Protein AF-A0A3D3GAK6-F1 (afdb_monomer)

Mean pr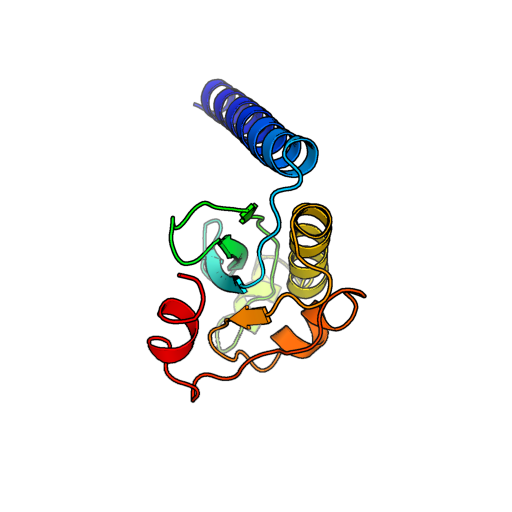edicted aligned error: 7.39 Å

Solvent-accessible surface area (backbone atoms only — not comparable to full-atom values): 8434 Å² total; per-residue (Å²): 115,65,69,63,51,55,49,51,53,52,50,52,52,50,54,51,51,50,54,54,50,49,34,45,74,68,66,47,60,37,58,53,36,34,43,52,68,49,78,49,49,82,88,42,79,50,43,23,28,39,33,40,37,32,30,35,74,91,83,63,46,76,66,32,71,55,74,33,50,31,54,38,63,74,91,42,27,67,56,18,36,74,76,73,44,85,54,64,72,34,55,50,63,48,47,40,51,37,49,64,69,36,49,78,35,43,31,72,61,18,31,43,38,57,92,71,61,87,63,50,60,82,38,54,71,85,46,94,39,59,71,42,79,56,70,96,80,68,58,80,68,65,72,66,67,74,79,120

Secondary structure (DSSP, 8-state):
-HHHHHHHHHHHHHHHHHHHHHHHHTT--EEEEEEEEEEEESSSTTSEEEEEEEE-TTT--EEEE--EE----GGGHHHHHHHH------HHHHHHHHHHHHGGGEEEEEEEE----TTHHHHHTT-TT---B--S-S-TTTTTTT--

pLDDT: mean 86.08, std 18.39, range [35.94, 97.88]

Structure (mmCIF, N/CA/C/O backbone):
data_AF-A0A3D3GAK6-F1
#
_entry.id   AF-A0A3D3GAK6-F1
#
loop_
_atom_site.group_PDB
_atom_site.id
_atom_site.type_symbol
_atom_site.label_atom_id
_atom_site.label_alt_id
_atom_site.label_comp_id
_atom_site.label_asym_id
_atom_site.label_entity_id
_atom_site.label_seq_id
_atom_site.pdbx_PDB_ins_code
_atom_site.Cartn_x
_atom_site.Cartn_y
_atom_site.Cartn_z
_atom_site.occupancy
_atom_site.B_iso_or_equiv
_atom_site.auth_seq_id
_atom_site.auth_comp_id
_atom_site.auth_asym_id
_atom_site.auth_atom_id
_atom_site.pdbx_PDB_model_num
ATOM 1 N N . MET A 1 1 ? 17.901 18.887 0.202 1.00 63.41 1 MET A N 1
ATOM 2 C CA . MET A 1 1 ? 16.481 18.478 0.354 1.00 63.41 1 MET A CA 1
ATOM 3 C C . MET A 1 1 ? 16.301 17.078 0.942 1.00 63.41 1 MET A C 1
ATOM 5 O O . MET A 1 1 ? 15.351 16.864 1.683 1.00 63.41 1 MET A O 1
ATOM 9 N N . GLU A 1 2 ? 17.224 16.147 0.701 1.00 86.06 2 GLU A N 1
ATOM 10 C CA . GLU A 1 2 ? 17.097 14.746 1.120 1.00 86.06 2 GLU A CA 1
ATOM 11 C C . GLU A 1 2 ? 16.959 14.510 2.640 1.00 86.06 2 GLU A C 1
ATOM 13 O O . GLU A 1 2 ? 16.082 13.763 3.062 1.00 86.06 2 GLU A O 1
ATOM 18 N N . ARG A 1 3 ? 17.759 15.182 3.485 1.00 91.88 3 ARG A N 1
ATOM 19 C CA . ARG A 1 3 ? 17.712 14.993 4.952 1.00 91.88 3 ARG A CA 1
ATOM 20 C C . ARG A 1 3 ? 16.353 15.342 5.565 1.00 91.88 3 ARG A C 1
ATOM 22 O O . ARG A 1 3 ? 15.819 14.557 6.341 1.00 91.88 3 ARG A O 1
ATOM 29 N N . LYS A 1 4 ? 15.785 16.498 5.195 1.00 94.62 4 LYS A N 1
ATOM 30 C CA . LYS A 1 4 ? 14.477 16.950 5.699 1.00 94.62 4 LYS A CA 1
ATOM 31 C C . LYS A 1 4 ? 13.361 16.008 5.246 1.00 94.62 4 LYS A C 1
ATOM 33 O O . LYS A 1 4 ? 12.504 15.664 6.048 1.00 94.62 4 LYS A O 1
ATOM 38 N N . PHE A 1 5 ? 13.406 15.546 3.996 1.00 94.50 5 PHE A N 1
ATOM 39 C CA . PHE A 1 5 ? 12.420 14.599 3.477 1.00 94.50 5 PHE A CA 1
ATOM 40 C C . PHE A 1 5 ? 12.490 13.244 4.192 1.00 94.50 5 PHE A C 1
ATOM 42 O O . PHE A 1 5 ? 11.467 12.742 4.647 1.00 94.50 5 PHE A O 1
ATOM 49 N N . ARG A 1 6 ? 13.696 12.682 4.372 1.00 95.25 6 ARG A N 1
ATOM 50 C CA . ARG A 1 6 ? 13.900 11.436 5.132 1.00 95.25 6 ARG A CA 1
ATOM 51 C C . ARG A 1 6 ? 13.412 11.565 6.579 1.00 95.25 6 ARG A C 1
ATOM 53 O O . ARG A 1 6 ? 12.754 10.656 7.075 1.00 95.25 6 ARG A O 1
ATOM 60 N N . PHE A 1 7 ? 13.692 12.697 7.226 1.00 96.44 7 PHE A N 1
ATOM 61 C CA . PHE A 1 7 ? 13.214 12.988 8.577 1.00 96.44 7 PHE A CA 1
ATOM 62 C C . PHE A 1 7 ? 11.681 13.033 8.649 1.00 96.44 7 PHE A C 1
ATOM 64 O O . PHE A 1 7 ? 11.090 12.316 9.451 1.00 96.44 7 PHE A O 1
ATOM 71 N N . LEU A 1 8 ? 11.030 13.799 7.768 1.00 97.00 8 LEU A N 1
ATOM 72 C CA . LEU A 1 8 ? 9.566 13.887 7.723 1.00 97.00 8 LEU A CA 1
ATOM 73 C C . LEU A 1 8 ? 8.918 12.540 7.387 1.00 97.00 8 LEU A C 1
ATOM 75 O O . LEU A 1 8 ? 7.891 12.199 7.962 1.00 97.00 8 LEU A O 1
ATOM 79 N N . ALA A 1 9 ? 9.530 11.742 6.510 1.00 95.12 9 ALA A N 1
ATOM 80 C CA . ALA A 1 9 ? 9.060 10.393 6.214 1.00 95.12 9 ALA A CA 1
ATOM 81 C C . ALA A 1 9 ? 9.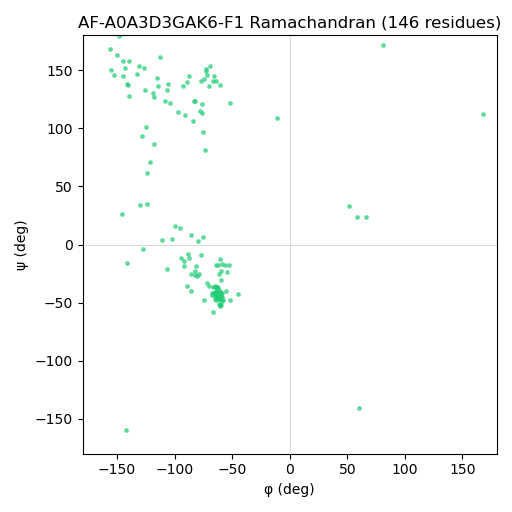148 9.475 7.443 1.00 95.12 9 ALA A C 1
ATOM 83 O O . ALA A 1 9 ? 8.224 8.704 7.697 1.00 95.12 9 ALA A O 1
ATOM 84 N N . ALA A 1 10 ? 10.233 9.552 8.219 1.00 96.44 10 ALA A N 1
ATOM 85 C CA . ALA A 1 10 ? 10.358 8.807 9.470 1.00 96.44 10 ALA A CA 1
ATOM 86 C C . ALA A 1 10 ? 9.308 9.260 10.497 1.00 96.44 10 ALA A C 1
ATOM 88 O O . ALA A 1 10 ? 8.634 8.422 11.091 1.00 96.44 10 ALA A O 1
ATOM 89 N N . GLN A 1 11 ? 9.107 10.572 10.639 1.00 97.88 11 GLN A N 1
ATOM 90 C CA . GLN A 1 11 ? 8.084 11.136 11.517 1.00 97.88 11 GLN A CA 1
ATOM 91 C C . GLN A 1 11 ? 6.675 10.686 11.110 1.00 97.88 11 GLN A C 1
ATOM 93 O O . GLN A 1 11 ? 5.919 10.228 11.959 1.00 97.88 11 GLN A O 1
ATOM 98 N N . ALA A 1 12 ? 6.343 10.722 9.817 1.00 96.31 12 ALA A N 1
ATOM 99 C CA . ALA A 1 12 ? 5.055 10.262 9.307 1.00 96.31 12 ALA A CA 1
ATOM 100 C C . ALA A 1 12 ? 4.807 8.776 9.613 1.00 96.31 12 ALA A C 1
ATOM 102 O O . ALA A 1 12 ? 3.709 8.417 10.034 1.00 96.31 12 ALA A O 1
ATOM 103 N N . ARG A 1 13 ? 5.828 7.916 9.467 1.00 95.62 13 ARG A N 1
ATOM 104 C CA . ARG A 1 13 ? 5.729 6.493 9.841 1.00 95.62 13 ARG A CA 1
ATOM 105 C C . ARG A 1 13 ? 5.473 6.317 11.336 1.00 95.62 13 ARG A C 1
ATOM 107 O O . ARG A 1 13 ? 4.630 5.506 11.698 1.00 95.62 13 ARG A O 1
ATOM 114 N N . LEU A 1 14 ? 6.159 7.080 12.189 1.00 97.69 14 LEU A N 1
ATOM 115 C CA . LEU A 1 14 ? 5.953 7.028 13.640 1.00 97.69 14 LEU A CA 1
ATOM 116 C C . LEU A 1 14 ? 4.540 7.478 14.025 1.00 97.69 14 LEU A C 1
ATOM 118 O O . LEU A 1 14 ? 3.862 6.776 14.771 1.00 97.69 14 LEU A O 1
ATOM 122 N N . THR A 1 15 ? 4.070 8.603 13.483 1.00 97.75 15 THR A N 1
ATOM 123 C CA . THR A 1 15 ? 2.712 9.106 13.731 1.00 97.75 15 THR A CA 1
ATOM 124 C C . THR A 1 15 ? 1.651 8.112 13.259 1.00 97.75 15 THR A C 1
ATOM 126 O O . THR A 1 15 ? 0.692 7.843 13.979 1.00 97.75 15 THR A O 1
ATOM 129 N N . HIS A 1 16 ? 1.829 7.519 12.077 1.00 97.12 16 HIS A N 1
ATOM 130 C CA . HIS A 1 16 ? 0.912 6.509 11.546 1.00 97.12 16 HIS A CA 1
ATOM 131 C C . HIS A 1 16 ? 0.910 5.223 12.385 1.00 97.12 16 HIS A C 1
ATOM 133 O O . HIS A 1 16 ? -0.154 4.704 12.716 1.00 97.12 16 HIS A O 1
ATOM 139 N N . GLN A 1 17 ? 2.082 4.759 12.826 1.00 96.44 17 GLN A N 1
ATOM 140 C CA . GLN A 1 17 ? 2.197 3.616 13.730 1.00 96.44 17 GLN A CA 1
ATOM 141 C C . GLN A 1 17 ? 1.487 3.876 15.066 1.00 96.44 17 GLN A C 1
ATOM 143 O O . GLN A 1 17 ? 0.778 3.003 15.562 1.00 96.44 17 GLN A O 1
ATOM 148 N N . GLN A 1 18 ? 1.647 5.069 15.643 1.00 97.75 18 GLN A N 1
ATOM 149 C CA . GLN A 1 18 ? 0.945 5.465 16.867 1.00 97.75 18 GLN A CA 1
ATOM 150 C C . GLN A 1 18 ? -0.572 5.498 16.663 1.00 97.75 18 GLN A C 1
ATOM 152 O O . GLN A 1 18 ? -1.310 5.028 17.526 1.00 97.75 18 GLN A O 1
ATOM 157 N N . PHE A 1 19 ? -1.035 5.996 15.514 1.00 97.44 19 PHE A N 1
ATOM 158 C CA . PHE A 1 19 ? -2.447 5.972 15.135 1.00 97.44 19 PHE A CA 1
ATOM 159 C C . PHE A 1 19 ? -3.002 4.539 15.084 1.00 97.44 19 PHE A C 1
ATOM 161 O O . PHE A 1 19 ? -4.019 4.265 15.722 1.00 97.44 19 PHE A O 1
ATOM 168 N N . LEU A 1 20 ? -2.315 3.605 14.417 1.00 96.62 20 LEU A N 1
ATOM 169 C CA . LEU A 1 20 ? -2.739 2.200 14.383 1.00 96.62 20 LEU A CA 1
ATOM 170 C C . LEU A 1 20 ? -2.714 1.552 15.773 1.00 96.62 20 LEU A C 1
ATOM 172 O O . LEU A 1 20 ? -3.653 0.856 16.148 1.00 96.62 20 LEU A O 1
ATOM 176 N N . GLN A 1 21 ? -1.678 1.811 16.574 1.00 97.31 21 GLN A N 1
ATOM 177 C CA . GLN A 1 21 ? -1.597 1.301 17.946 1.00 97.31 21 GLN A CA 1
ATOM 178 C C . GLN A 1 21 ? -2.722 1.838 18.833 1.00 97.31 21 GLN A C 1
ATOM 180 O O . GLN A 1 21 ? -3.228 1.101 19.678 1.00 97.31 21 GLN A O 1
ATOM 185 N N . ALA A 1 22 ? -3.121 3.099 18.656 1.00 97.75 22 ALA A N 1
ATOM 186 C CA . ALA A 1 22 ? -4.245 3.677 19.380 1.00 97.75 22 ALA A CA 1
ATOM 187 C C . ALA A 1 22 ? -5.550 2.942 19.051 1.00 97.75 22 ALA A C 1
ATOM 189 O O . ALA A 1 22 ? -6.261 2.570 19.978 1.00 97.75 22 ALA A O 1
ATOM 190 N N . LEU A 1 23 ? -5.803 2.649 17.770 1.00 97.00 23 LEU A N 1
ATOM 191 C CA . LEU A 1 23 ? -6.966 1.868 17.331 1.00 97.00 23 LEU A CA 1
ATOM 192 C C . LEU A 1 23 ? -6.974 0.450 17.914 1.00 97.00 23 LEU A C 1
ATOM 194 O O . LEU A 1 23 ? -8.008 -0.019 18.384 1.00 97.00 23 LEU A O 1
ATOM 198 N N . VAL A 1 24 ? -5.817 -0.220 17.932 1.00 96.38 24 VAL A N 1
ATOM 199 C CA . VAL A 1 24 ? -5.683 -1.548 18.554 1.00 96.38 24 VAL A CA 1
ATOM 200 C C . VAL A 1 24 ? -5.994 -1.478 20.052 1.00 96.38 24 VAL A C 1
ATOM 202 O O . VAL A 1 24 ? -6.752 -2.301 20.559 1.00 96.38 24 VAL A O 1
ATOM 205 N N . ARG A 1 25 ? -5.452 -0.484 20.768 1.00 97.31 25 ARG A N 1
ATOM 206 C CA . ARG A 1 25 ? -5.677 -0.302 22.215 1.00 97.31 25 ARG A CA 1
ATOM 207 C C . ARG A 1 25 ? -7.127 0.024 22.557 1.00 97.31 25 ARG A C 1
ATOM 209 O O . ARG A 1 25 ? -7.612 -0.444 23.579 1.00 97.31 25 ARG A O 1
ATOM 216 N N . SER A 1 26 ? -7.810 0.805 21.722 1.00 96.88 26 SER A N 1
ATOM 217 C CA . SER A 1 26 ? -9.237 1.101 21.882 1.00 96.88 26 SER A CA 1
ATOM 218 C C . SER A 1 26 ? -10.146 -0.019 21.375 1.00 96.88 26 SER A C 1
ATOM 220 O O . SER A 1 26 ? -11.362 0.149 21.382 1.00 96.88 26 SER A O 1
ATOM 222 N N . ASN A 1 27 ? -9.576 -1.143 20.920 1.00 94.94 27 ASN A N 1
ATOM 223 C CA . ASN A 1 27 ? -10.294 -2.250 20.293 1.00 94.94 27 ASN A CA 1
ATOM 224 C C . ASN A 1 27 ? -11.208 -1.792 19.139 1.00 94.94 27 ASN A C 1
ATOM 226 O O . ASN A 1 27 ? -12.281 -2.347 18.908 1.00 94.94 27 ASN A O 1
ATOM 230 N N . THR A 1 28 ? -10.798 -0.750 18.415 1.00 94.38 28 THR A N 1
ATOM 231 C CA . THR A 1 28 ? -11.529 -0.263 17.248 1.00 94.38 28 THR A CA 1
ATOM 232 C C . THR A 1 28 ? -11.273 -1.204 16.081 1.00 94.38 28 THR A C 1
ATOM 234 O O . THR A 1 28 ? -10.127 -1.401 15.673 1.00 94.38 28 THR A O 1
ATOM 237 N N . LYS A 1 29 ? -12.352 -1.781 15.552 1.00 93.75 29 LYS A N 1
ATOM 238 C CA . LYS A 1 29 ? -12.330 -2.700 14.417 1.00 93.75 29 LYS A CA 1
ATOM 239 C C . LYS A 1 29 ? -13.069 -2.094 13.233 1.00 93.75 29 LYS A C 1
ATOM 241 O O . LYS A 1 29 ? -14.068 -1.405 13.420 1.00 93.75 29 LYS A O 1
ATOM 246 N N . PHE A 1 30 ? -12.565 -2.345 12.030 1.00 92.62 30 PHE A N 1
ATOM 247 C CA . PHE A 1 30 ? -13.220 -1.944 10.790 1.00 92.62 30 PHE A CA 1
ATOM 248 C C . PHE A 1 30 ? -13.868 -3.153 10.126 1.00 92.62 30 PHE A C 1
ATOM 250 O O . PHE A 1 30 ? -13.181 -4.117 9.785 1.00 92.62 30 PHE A O 1
ATOM 257 N N . ASP A 1 31 ? -15.181 -3.070 9.920 1.00 90.50 31 ASP A N 1
ATOM 258 C CA . ASP A 1 31 ? -15.956 -4.065 9.171 1.00 90.50 31 ASP A CA 1
ATOM 259 C C . ASP A 1 31 ? -15.856 -3.859 7.658 1.00 90.50 31 ASP A C 1
ATOM 261 O O . ASP A 1 31 ? -16.149 -4.767 6.889 1.00 90.50 31 ASP A O 1
ATOM 265 N N . LEU A 1 32 ? -15.451 -2.665 7.217 1.00 90.88 32 LEU A N 1
ATOM 266 C CA . LEU A 1 32 ? -15.314 -2.318 5.809 1.00 90.88 32 LEU A CA 1
ATOM 267 C C . LEU A 1 32 ? -14.053 -1.486 5.591 1.00 90.88 32 LEU A C 1
ATOM 269 O O . LEU A 1 32 ? -13.863 -0.442 6.219 1.00 90.88 32 LEU A O 1
ATOM 273 N N . VAL A 1 33 ? -13.227 -1.924 4.649 1.00 93.94 33 VAL A N 1
ATOM 274 C CA . VAL A 1 33 ? -12.068 -1.173 4.159 1.00 93.94 33 VAL A CA 1
ATOM 275 C C . VAL A 1 33 ? -12.071 -1.141 2.639 1.00 93.94 33 VAL A C 1
ATOM 277 O O . VAL A 1 33 ? -12.606 -2.036 1.990 1.00 93.94 33 VAL A O 1
ATOM 280 N N . GLN A 1 34 ? -11.465 -0.114 2.059 1.00 94.44 34 GLN A N 1
ATOM 281 C CA . GLN A 1 34 ? -11.266 -0.019 0.620 1.00 94.44 34 GLN A CA 1
ATOM 282 C C . GLN A 1 34 ? -9.797 -0.258 0.282 1.00 94.44 34 GLN A C 1
ATOM 284 O O . GLN A 1 34 ? -8.918 0.329 0.911 1.00 94.44 34 GLN A O 1
ATOM 289 N N . PHE A 1 35 ? -9.552 -1.100 -0.720 1.00 94.56 35 PHE A N 1
ATOM 290 C CA . PHE A 1 35 ? -8.238 -1.401 -1.272 1.00 94.56 35 PHE A CA 1
ATOM 291 C C . PHE A 1 35 ? -8.175 -0.999 -2.744 1.00 94.56 35 PHE A C 1
ATOM 293 O O . PHE A 1 35 ? -9.037 -1.381 -3.540 1.00 94.56 35 PHE A O 1
ATOM 300 N N . ASP A 1 36 ? -7.127 -0.263 -3.091 1.00 93.50 36 ASP A N 1
ATOM 301 C CA . ASP A 1 36 ? -6.834 0.146 -4.460 1.00 93.50 36 ASP A CA 1
ATOM 302 C C . ASP A 1 36 ? -5.316 0.292 -4.669 1.00 93.50 36 ASP A C 1
ATOM 304 O O . ASP A 1 36 ? -4.548 0.383 -3.702 1.00 93.50 36 ASP A O 1
ATOM 308 N N . GLU A 1 37 ? -4.874 0.322 -5.925 1.00 94.44 37 GLU A N 1
ATOM 309 C CA . GLU A 1 37 ? -3.484 0.561 -6.303 1.00 94.44 37 GLU A CA 1
ATOM 310 C C . GLU A 1 37 ? -3.363 1.727 -7.291 1.00 94.44 37 GLU A C 1
ATOM 312 O O . GLU A 1 37 ? -4.044 1.793 -8.309 1.00 94.44 37 GLU A O 1
ATOM 317 N N . MET A 1 38 ? -2.431 2.644 -7.029 1.00 95.19 38 MET A N 1
ATOM 318 C CA . MET A 1 38 ? -2.055 3.662 -8.008 1.00 95.19 38 MET A CA 1
ATOM 319 C C . MET A 1 38 ? -0.794 3.218 -8.755 1.00 95.19 38 MET A C 1
ATOM 321 O O . MET A 1 38 ? 0.287 3.142 -8.167 1.00 95.19 38 MET A O 1
ATOM 325 N N . GLU A 1 39 ? -0.906 2.964 -10.062 1.00 95.38 39 GLU A N 1
ATOM 326 C CA . GLU A 1 39 ? 0.257 2.743 -10.931 1.00 95.38 39 GLU A CA 1
ATOM 327 C C . GLU A 1 39 ? 0.852 4.093 -11.372 1.00 95.38 39 GLU A C 1
ATOM 329 O O . GLU A 1 39 ? 0.183 4.943 -11.960 1.00 95.38 39 GLU A O 1
ATOM 334 N N . THR A 1 40 ? 2.138 4.301 -11.100 1.00 96.56 40 THR A N 1
ATOM 335 C CA . THR A 1 40 ? 2.897 5.486 -11.522 1.00 96.56 40 THR A CA 1
ATOM 336 C C . THR A 1 40 ? 4.317 5.082 -11.921 1.00 96.56 40 THR A C 1
ATOM 338 O O . THR A 1 40 ? 4.570 3.929 -12.268 1.00 96.56 40 THR A O 1
ATOM 341 N N . PHE A 1 41 ? 5.263 6.014 -11.940 1.00 96.88 41 PHE A N 1
ATOM 342 C CA . PHE A 1 41 ? 6.649 5.754 -12.298 1.00 96.88 41 PHE A CA 1
ATOM 343 C C . PHE A 1 41 ? 7.630 6.570 -11.461 1.00 96.88 41 PHE A C 1
ATOM 345 O O . PHE A 1 41 ? 7.329 7.678 -11.031 1.00 96.88 41 PHE A O 1
ATOM 352 N N . GLU A 1 42 ? 8.839 6.038 -11.276 1.00 94.56 42 GLU A N 1
ATOM 353 C CA . GLU A 1 42 ? 9.898 6.719 -10.516 1.00 94.56 42 GLU A CA 1
ATOM 354 C C . GLU A 1 42 ? 10.385 7.986 -11.232 1.00 94.56 42 GLU A C 1
ATOM 356 O O . GLU A 1 42 ? 10.360 9.086 -10.694 1.00 94.56 42 GLU A O 1
ATOM 361 N N . ARG A 1 43 ? 10.860 7.815 -12.470 1.00 95.56 43 ARG A N 1
ATOM 362 C CA . ARG A 1 43 ? 11.384 8.900 -13.323 1.00 95.56 43 ARG A CA 1
ATOM 363 C C . ARG A 1 43 ? 11.018 8.759 -14.797 1.00 95.56 43 ARG A C 1
ATOM 365 O O . ARG A 1 43 ? 11.183 9.685 -15.578 1.00 95.56 43 ARG A O 1
ATOM 372 N N . SER A 1 44 ? 10.579 7.572 -15.203 1.00 95.38 44 SER A N 1
ATOM 373 C CA . SER A 1 44 ? 10.239 7.238 -16.582 1.00 95.38 44 SER A CA 1
ATOM 374 C C . SER A 1 44 ? 9.191 6.140 -16.579 1.00 95.38 44 SER A C 1
ATOM 376 O O . SER A 1 44 ? 9.286 5.233 -15.762 1.00 95.38 44 SER A O 1
ATOM 378 N N . LYS A 1 45 ? 8.270 6.140 -17.548 1.00 94.75 45 LYS A N 1
ATOM 379 C CA . LYS A 1 45 ? 7.272 5.068 -17.738 1.00 94.75 45 LYS A CA 1
ATOM 380 C C . LYS A 1 45 ? 7.885 3.667 -17.909 1.00 94.75 45 LYS A C 1
ATOM 382 O O . LYS A 1 45 ? 7.195 2.670 -17.747 1.00 94.75 45 LYS A O 1
ATOM 387 N N . CYS A 1 46 ? 9.178 3.580 -18.228 1.00 96.38 46 CYS A N 1
ATOM 388 C CA . CYS A 1 46 ? 9.931 2.322 -18.261 1.00 96.38 46 CYS A CA 1
ATOM 389 C C . CYS A 1 46 ? 10.322 1.794 -16.867 1.00 96.38 46 CYS A C 1
ATOM 391 O O . CYS A 1 46 ? 10.833 0.681 -16.767 1.00 96.38 46 CYS A O 1
ATOM 393 N N . LEU A 1 47 ? 10.112 2.586 -15.816 1.00 97.00 47 LEU A N 1
ATOM 394 C CA . LEU A 1 47 ? 10.388 2.279 -14.416 1.00 97.00 47 LEU A CA 1
ATOM 395 C C . LEU A 1 47 ? 9.105 2.449 -13.584 1.00 97.00 47 LEU A C 1
ATOM 397 O O . LEU A 1 47 ? 9.037 3.353 -12.741 1.00 97.00 47 LEU A O 1
ATOM 401 N N . PRO A 1 48 ? 8.055 1.663 -13.883 1.00 97.56 48 PRO A N 1
ATOM 402 C CA . PRO A 1 48 ? 6.786 1.807 -13.200 1.00 97.56 48 PRO A CA 1
ATOM 403 C C . PRO A 1 48 ? 6.865 1.286 -11.765 1.00 97.56 48 PRO A C 1
ATOM 405 O O . PRO A 1 48 ? 7.621 0.364 -11.446 1.00 97.56 48 PRO A O 1
ATOM 408 N N . VAL A 1 49 ? 6.045 1.883 -10.912 1.00 97.88 49 VAL A N 1
ATOM 409 C CA . VAL A 1 49 ? 5.848 1.494 -9.517 1.00 97.88 49 VAL A CA 1
ATOM 410 C C . VAL A 1 49 ? 4.359 1.423 -9.234 1.00 97.88 49 VAL A C 1
ATOM 412 O O . VAL A 1 49 ? 3.583 2.206 -9.782 1.00 97.88 49 VAL A O 1
ATOM 415 N N . SER A 1 50 ? 3.972 0.498 -8.367 1.00 97.38 50 SER A N 1
ATOM 416 C CA . SER A 1 50 ? 2.616 0.431 -7.829 1.00 97.38 50 SER A C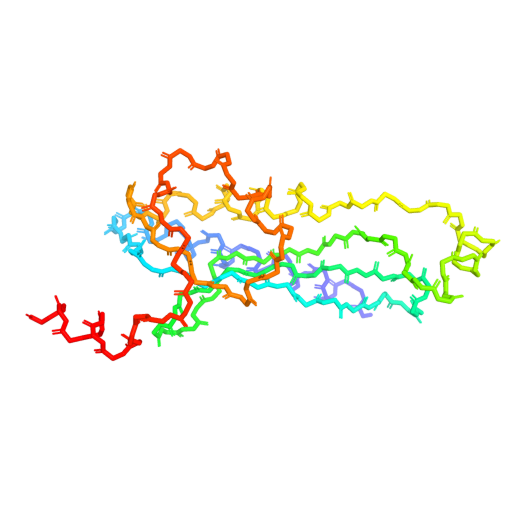A 1
ATOM 417 C C . SER A 1 50 ? 2.621 0.919 -6.385 1.00 97.38 50 SER A C 1
ATOM 419 O O . SER A 1 50 ? 3.542 0.617 -5.615 1.00 97.38 50 SER A O 1
ATOM 421 N N . ILE A 1 51 ? 1.606 1.704 -6.038 1.00 97.62 51 ILE A N 1
ATOM 422 C CA . ILE A 1 51 ? 1.389 2.269 -4.710 1.00 97.62 51 ILE A CA 1
ATOM 423 C C . ILE A 1 51 ? 0.055 1.718 -4.191 1.00 97.62 51 ILE A C 1
ATOM 425 O O . ILE A 1 51 ? -0.984 2.345 -4.412 1.00 97.62 51 ILE A O 1
ATOM 429 N N . PRO A 1 52 ? 0.054 0.535 -3.550 1.00 96.56 52 PRO A N 1
ATOM 430 C CA . PRO A 1 52 ? -1.148 -0.023 -2.951 1.00 96.56 52 PRO A CA 1
ATOM 431 C C . PRO A 1 52 ? -1.514 0.719 -1.660 1.00 96.56 52 PRO A C 1
ATOM 433 O O . PRO A 1 52 ? -0.644 1.111 -0.866 1.00 96.56 52 PRO A O 1
ATOM 436 N N . LEU A 1 53 ? -2.816 0.891 -1.449 1.00 96.38 53 LEU A N 1
ATOM 437 C CA . LEU A 1 53 ? -3.395 1.706 -0.389 1.00 96.38 53 LEU A CA 1
ATOM 438 C C . LEU A 1 53 ? -4.626 1.013 0.208 1.00 96.38 53 LEU A C 1
ATOM 440 O O . LEU A 1 53 ? -5.478 0.511 -0.521 1.00 96.38 53 LEU A O 1
ATOM 444 N N . ILE A 1 54 ? -4.739 1.039 1.538 1.00 96.25 54 ILE A N 1
ATOM 445 C CA . ILE A 1 54 ? -5.947 0.648 2.271 1.00 96.25 54 ILE A CA 1
ATOM 446 C C . ILE A 1 54 ? -6.467 1.858 3.037 1.00 96.25 54 ILE A C 1
ATOM 448 O O . ILE A 1 54 ? -5.729 2.470 3.820 1.00 96.25 54 ILE A O 1
ATOM 452 N N . VAL A 1 55 ? -7.743 2.181 2.845 1.00 96.62 55 VAL A N 1
ATOM 453 C CA . VAL A 1 55 ? -8.422 3.285 3.531 1.00 96.62 55 VAL A CA 1
ATOM 454 C C . VAL A 1 55 ? -9.696 2.823 4.220 1.00 96.62 55 VAL A C 1
ATOM 456 O O . VAL A 1 55 ? -10.360 1.882 3.788 1.00 96.62 55 VAL A O 1
ATOM 459 N N . GLU A 1 56 ? -10.057 3.524 5.287 1.00 95.25 56 GLU A N 1
ATOM 460 C CA . GLU A 1 56 ? -11.385 3.420 5.880 1.00 95.25 56 GLU A CA 1
ATOM 461 C C . GLU A 1 56 ? -12.358 4.334 5.101 1.00 95.25 56 GLU A C 1
ATOM 463 O O . GLU A 1 56 ? -12.077 5.531 4.980 1.00 95.25 56 GLU A O 1
ATOM 468 N N . PRO A 1 57 ? -13.474 3.820 4.544 1.00 92.88 57 PRO A N 1
ATOM 469 C CA . PRO A 1 57 ? -14.289 4.580 3.593 1.00 92.88 57 PRO A CA 1
ATOM 470 C C . PRO A 1 57 ? -14.970 5.836 4.152 1.00 92.88 57 PRO A C 1
ATOM 472 O O . PRO A 1 57 ? -15.071 6.830 3.432 1.00 92.88 57 PRO A O 1
ATOM 475 N N . LYS A 1 58 ? -15.434 5.834 5.410 1.00 91.44 58 LYS A N 1
ATOM 476 C CA . LYS A 1 58 ? -16.239 6.941 5.964 1.00 91.44 58 LYS A CA 1
ATOM 477 C C . LYS A 1 58 ? -15.380 8.166 6.270 1.00 91.44 58 LYS A C 1
ATOM 479 O O . LYS A 1 58 ? -15.717 9.288 5.904 1.00 91.44 58 LYS A O 1
ATOM 484 N N . THR A 1 59 ? -14.253 7.964 6.942 1.00 92.69 59 THR A N 1
ATOM 485 C CA . THR A 1 59 ? -13.332 9.023 7.377 1.00 92.69 59 THR A CA 1
ATOM 486 C C . THR A 1 59 ? -12.188 9.262 6.400 1.00 92.69 59 THR A C 1
ATOM 488 O O . THR A 1 59 ? -11.481 10.261 6.532 1.00 92.69 59 THR A O 1
ATOM 491 N N . ARG A 1 60 ? -12.001 8.372 5.414 1.00 93.25 60 ARG A N 1
ATOM 492 C CA . ARG A 1 60 ? -10.906 8.401 4.426 1.00 93.25 60 ARG A CA 1
ATOM 493 C C . ARG A 1 60 ? -9.516 8.363 5.062 1.00 93.25 60 ARG A C 1
ATOM 495 O O . ARG A 1 60 ? -8.534 8.813 4.470 1.00 93.25 60 ARG A O 1
ATOM 502 N N . LYS A 1 61 ? -9.415 7.830 6.282 1.00 94.94 61 LYS A N 1
ATOM 503 C CA . LYS A 1 61 ? -8.131 7.631 6.957 1.00 94.94 61 LYS A CA 1
ATOM 504 C C . LYS A 1 61 ? -7.355 6.519 6.266 1.00 94.94 61 LYS A C 1
ATOM 506 O O . LYS A 1 61 ? -7.897 5.458 5.966 1.00 94.94 61 LYS A O 1
ATOM 511 N N . ILE A 1 62 ? -6.065 6.764 6.066 1.00 96.88 62 ILE A N 1
ATOM 512 C CA . ILE A 1 62 ? -5.140 5.787 5.500 1.00 96.88 62 ILE A CA 1
ATOM 513 C C . ILE A 1 62 ? -4.761 4.783 6.587 1.00 96.88 62 ILE A C 1
ATOM 515 O O . ILE A 1 62 ? -4.103 5.134 7.569 1.00 96.88 62 ILE A O 1
ATOM 519 N N . LEU A 1 63 ? -5.160 3.528 6.399 1.00 96.94 63 LEU A N 1
ATOM 520 C CA . LEU A 1 63 ? -4.838 2.438 7.315 1.00 96.94 63 LEU A CA 1
ATOM 521 C C . LEU A 1 63 ? -3.473 1.834 6.989 1.00 96.94 63 LEU A C 1
ATOM 523 O O . LEU A 1 63 ? -2.689 1.596 7.899 1.00 96.94 63 LEU A O 1
ATOM 527 N N . ALA A 1 64 ? -3.140 1.672 5.709 1.00 96.94 64 ALA A N 1
ATOM 528 C CA . ALA A 1 64 ? -1.793 1.307 5.281 1.00 96.94 64 ALA A CA 1
ATOM 529 C C . ALA A 1 64 ? -1.519 1.762 3.848 1.00 96.94 64 ALA A C 1
ATOM 531 O O . ALA A 1 64 ? -2.423 1.828 3.021 1.00 96.94 64 ALA A O 1
ATOM 532 N N . ILE A 1 65 ? -0.254 2.064 3.558 1.00 97.00 65 ILE A N 1
ATOM 533 C CA . ILE A 1 65 ? 0.228 2.462 2.234 1.00 97.00 65 ILE A CA 1
ATOM 534 C C . ILE A 1 65 ? 1.633 1.907 2.018 1.00 97.00 65 ILE A C 1
ATOM 536 O O . ILE A 1 65 ? 2.452 1.847 2.944 1.00 97.00 65 ILE A O 1
ATOM 540 N N . SER A 1 66 ? 1.949 1.518 0.789 1.00 96.25 66 SER A N 1
ATOM 541 C CA . SER A 1 66 ? 3.316 1.164 0.422 1.00 96.25 66 SER A CA 1
ATOM 542 C C . SER A 1 66 ? 3.618 1.506 -1.033 1.00 96.25 66 SER A C 1
ATOM 544 O O . SER A 1 66 ? 2.780 2.064 -1.727 1.00 96.25 66 SER A O 1
ATOM 546 N N . ALA A 1 67 ? 4.846 1.241 -1.467 1.00 96.62 67 ALA A N 1
ATOM 547 C CA . ALA A 1 67 ? 5.284 1.426 -2.843 1.00 96.62 67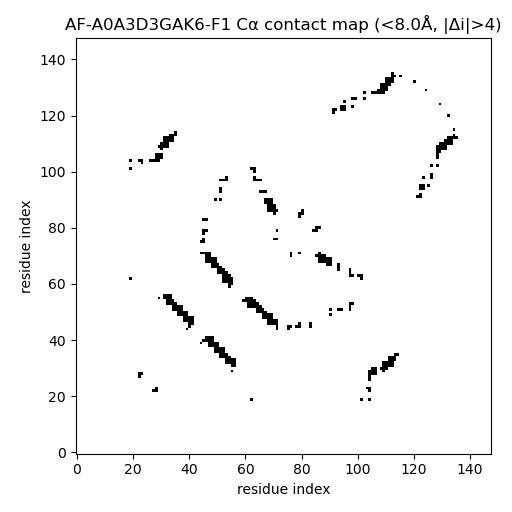 ALA A CA 1
ATOM 548 C C . ALA A 1 67 ? 6.205 0.263 -3.217 1.00 96.62 67 ALA A C 1
ATOM 550 O O . ALA A 1 67 ? 7.041 -0.141 -2.403 1.00 96.62 67 ALA A O 1
ATOM 551 N N . CYS A 1 68 ? 6.046 -0.270 -4.424 1.00 97.56 68 CYS A N 1
ATOM 552 C CA . CYS A 1 68 ? 6.786 -1.438 -4.893 1.00 97.56 68 CYS A CA 1
ATOM 553 C C . CYS A 1 68 ? 7.107 -1.369 -6.386 1.00 97.56 68 CYS A C 1
ATOM 555 O O . CYS A 1 68 ? 6.460 -0.645 -7.151 1.00 97.56 68 CYS A O 1
ATOM 557 N N . SER A 1 69 ? 8.127 -2.122 -6.796 1.00 97.19 69 SER A N 1
ATOM 558 C CA . SER A 1 69 ? 8.500 -2.249 -8.199 1.00 97.19 69 SER A CA 1
ATOM 559 C C . SER A 1 69 ? 7.476 -3.079 -8.970 1.00 97.19 69 SER A C 1
ATOM 561 O O . SER A 1 69 ? 6.946 -4.073 -8.477 1.00 97.19 69 SER A O 1
ATOM 563 N N . MET A 1 70 ? 7.273 -2.724 -10.236 1.00 96.75 70 MET A N 1
ATOM 564 C CA . MET A 1 70 ? 6.566 -3.571 -11.190 1.00 96.75 70 MET A CA 1
ATOM 565 C C . MET A 1 70 ? 7.246 -3.534 -12.569 1.00 96.75 70 MET A C 1
ATOM 567 O O . MET A 1 70 ? 7.988 -2.595 -12.875 1.00 96.75 70 MET A O 1
ATOM 571 N N . PRO A 1 71 ? 7.037 -4.548 -13.425 1.00 96.88 71 PRO A N 1
ATOM 572 C CA . PRO A 1 71 ? 7.524 -4.526 -14.798 1.00 96.88 71 PRO A CA 1
ATOM 573 C C . PRO A 1 71 ? 6.714 -3.562 -15.673 1.00 96.88 71 PRO A C 1
ATOM 575 O O . PRO A 1 71 ? 5.507 -3.376 -15.488 1.00 96.88 71 PRO A O 1
ATOM 578 N N . ALA A 1 72 ? 7.374 -2.976 -16.676 1.00 96.44 72 ALA A N 1
ATOM 579 C CA . ALA A 1 72 ? 6.688 -2.236 -17.730 1.00 96.44 72 ALA A CA 1
ATOM 580 C C . ALA A 1 72 ? 5.816 -3.169 -18.580 1.00 96.44 72 ALA A C 1
ATOM 582 O O . ALA A 1 72 ? 6.172 -4.317 -18.839 1.00 96.44 72 ALA A O 1
ATOM 583 N N . LYS A 1 73 ? 4.672 -2.651 -19.031 1.00 93.25 73 LYS A N 1
ATOM 584 C CA . LYS A 1 73 ? 3.669 -3.388 -19.808 1.00 93.25 73 LYS A CA 1
ATOM 585 C C . LYS A 1 73 ? 3.589 -2.853 -21.244 1.00 93.25 73 LYS A C 1
ATOM 587 O O . LYS A 1 73 ? 4.000 -1.725 -21.527 1.00 93.25 73 LYS A O 1
ATOM 592 N N . GLY A 1 74 ? 3.017 -3.656 -22.141 1.00 94.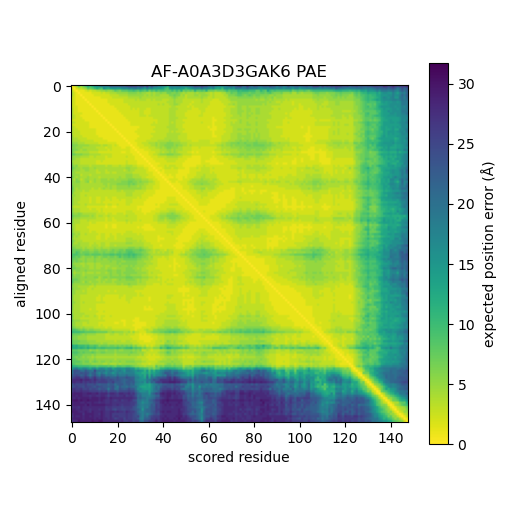25 74 GLY A N 1
ATOM 593 C CA . GLY A 1 74 ? 2.712 -3.258 -23.519 1.00 94.25 74 GLY A CA 1
ATOM 594 C C . GLY A 1 74 ? 3.948 -2.850 -24.327 1.00 94.25 74 GLY A C 1
ATOM 595 O O . GLY A 1 74 ? 5.019 -3.439 -24.187 1.00 94.25 74 GLY A O 1
ATOM 596 N N . LEU A 1 75 ? 3.806 -1.809 -25.152 1.00 94.88 75 LEU A N 1
ATOM 597 C CA . LEU A 1 75 ? 4.845 -1.346 -26.087 1.00 94.88 75 LEU A CA 1
ATOM 598 C C . LEU A 1 75 ? 6.158 -0.926 -25.403 1.00 94.88 75 LEU A C 1
ATOM 600 O O . LEU A 1 75 ? 7.218 -0.934 -26.027 1.00 94.88 75 LEU A O 1
ATOM 604 N N . LEU A 1 76 ? 6.108 -0.567 -24.117 1.00 95.38 76 LEU A N 1
ATOM 605 C CA . LEU A 1 76 ? 7.286 -0.151 -23.356 1.00 95.38 76 LEU A CA 1
ATOM 606 C C . LEU A 1 76 ? 8.029 -1.316 -22.696 1.00 95.38 76 LEU A C 1
ATOM 608 O O . LEU A 1 76 ? 9.124 -1.092 -22.185 1.00 95.38 76 LEU A O 1
ATOM 612 N N . ALA A 1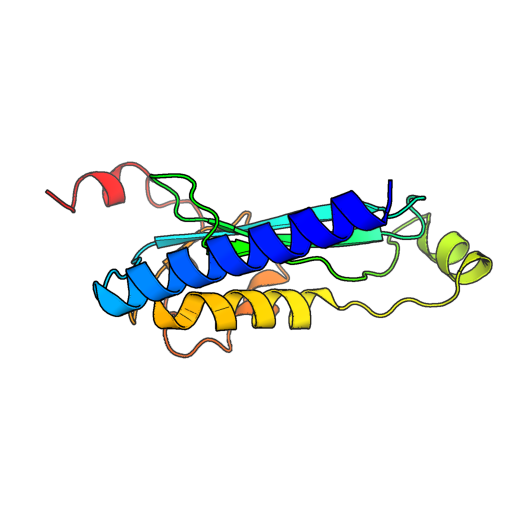 77 ? 7.494 -2.541 -22.717 1.00 96.25 77 ALA A N 1
ATOM 613 C CA . ALA A 1 77 ? 8.114 -3.690 -22.056 1.00 96.25 77 ALA A CA 1
ATOM 614 C C . ALA A 1 77 ? 9.517 -3.984 -22.617 1.00 96.25 77 ALA A C 1
ATOM 616 O O . ALA A 1 77 ? 10.497 -3.984 -21.873 1.00 96.25 77 ALA A O 1
ATOM 617 N N . ALA A 1 78 ? 9.643 -4.122 -23.941 1.00 97.06 78 ALA A N 1
ATOM 618 C CA . ALA A 1 78 ? 10.930 -4.377 -24.593 1.00 97.06 78 ALA A CA 1
ATOM 619 C C . ALA A 1 78 ? 11.928 -3.221 -24.392 1.00 97.06 78 ALA A C 1
ATOM 621 O O . ALA A 1 78 ? 13.116 -3.441 -24.153 1.00 97.06 78 ALA A O 1
ATOM 622 N N . VAL A 1 79 ? 11.445 -1.974 -24.443 1.00 97.00 79 VAL A N 1
ATOM 623 C CA . VAL A 1 79 ? 12.281 -0.782 -24.231 1.00 97.00 79 VAL A CA 1
ATOM 624 C C . VAL A 1 79 ? 12.778 -0.705 -22.788 1.00 97.00 79 VAL A C 1
ATOM 626 O O . VAL A 1 79 ? 13.947 -0.380 -22.573 1.00 97.00 79 VAL A O 1
ATOM 629 N N . SER A 1 80 ? 11.916 -1.015 -21.818 1.00 97.44 80 SER A N 1
ATOM 630 C CA . SER A 1 80 ? 12.250 -1.057 -20.394 1.00 97.44 80 SER A CA 1
ATOM 631 C C . SER A 1 80 ? 13.334 -2.093 -20.121 1.00 97.44 80 SER A C 1
ATOM 633 O O . SER A 1 80 ? 14.386 -1.721 -19.604 1.00 97.44 80 SER A O 1
ATOM 635 N N . VAL A 1 81 ? 13.151 -3.337 -20.581 1.00 97.25 81 VAL A N 1
ATOM 636 C CA . VAL A 1 81 ? 14.135 -4.417 -20.394 1.00 97.25 81 VAL A CA 1
ATOM 637 C C . VAL A 1 81 ? 15.472 -4.065 -21.043 1.00 97.25 81 VAL A C 1
ATOM 639 O O . VAL A 1 81 ? 16.514 -4.207 -20.411 1.00 97.25 81 VAL A O 1
ATOM 642 N N . ARG A 1 82 ? 15.462 -3.527 -22.268 1.00 97.38 82 ARG A N 1
ATOM 643 C CA . ARG A 1 82 ? 16.694 -3.126 -22.964 1.00 97.38 82 ARG A CA 1
ATOM 644 C C . ARG A 1 82 ? 17.454 -2.008 -22.243 1.00 97.38 82 ARG A C 1
ATOM 646 O O . ARG A 1 82 ? 18.676 -1.983 -22.295 1.00 97.38 82 ARG A O 1
ATOM 653 N N . ARG A 1 83 ? 16.748 -1.048 -21.634 1.00 96.81 83 ARG A N 1
ATOM 654 C CA . ARG A 1 83 ? 17.370 0.131 -20.999 1.00 96.81 83 ARG A CA 1
ATOM 655 C C . ARG A 1 83 ? 17.734 -0.074 -19.533 1.00 96.81 83 ARG A C 1
ATOM 657 O O . ARG A 1 83 ? 18.707 0.514 -19.078 1.00 96.81 83 ARG A O 1
ATOM 664 N N . TYR A 1 84 ? 16.925 -0.826 -18.795 1.00 95.69 84 TYR A N 1
ATOM 665 C CA . TYR A 1 84 ? 16.987 -0.903 -17.334 1.00 95.69 84 TYR A CA 1
ATOM 666 C C . TYR A 1 84 ? 17.071 -2.338 -16.801 1.00 95.69 84 TYR A C 1
ATOM 668 O O . TYR A 1 84 ? 17.213 -2.517 -15.595 1.00 95.69 84 TYR A O 1
ATOM 676 N N . GLY A 1 85 ? 17.002 -3.344 -17.674 1.00 96.50 85 GLY A N 1
ATOM 677 C CA . GLY A 1 85 ? 16.951 -4.750 -17.289 1.00 96.50 85 GLY A CA 1
ATOM 678 C C . GLY A 1 85 ? 15.547 -5.222 -16.882 1.00 96.50 85 GLY A C 1
ATOM 679 O O . GLY A 1 85 ? 14.608 -4.424 -16.785 1.00 96.50 85 GLY A O 1
ATOM 680 N N . PRO A 1 86 ? 15.371 -6.539 -16.679 1.00 95.75 86 PRO A N 1
ATOM 681 C CA . PRO A 1 86 ? 14.121 -7.099 -16.178 1.00 95.75 86 PRO A CA 1
ATOM 682 C C . PRO A 1 86 ? 13.833 -6.607 -14.753 1.00 95.75 86 PRO A C 1
ATOM 684 O O . PRO A 1 86 ? 14.731 -6.515 -13.918 1.00 95.75 86 PRO A O 1
ATOM 687 N N . ARG A 1 87 ? 12.559 -6.322 -14.464 1.00 95.38 87 ARG A N 1
ATOM 688 C CA . ARG A 1 87 ? 12.085 -5.912 -13.134 1.00 95.38 87 ARG A CA 1
ATOM 689 C C . ARG A 1 87 ? 11.160 -6.973 -12.554 1.00 95.38 87 ARG A C 1
ATOM 691 O O . ARG A 1 87 ? 10.273 -7.462 -13.253 1.00 95.38 87 ARG A O 1
ATOM 698 N N . ARG A 1 88 ? 11.340 -7.285 -11.270 1.00 95.62 88 ARG A N 1
ATOM 699 C CA . ARG A 1 88 ? 10.415 -8.135 -10.515 1.00 95.62 88 ARG A CA 1
ATOM 700 C C . ARG A 1 88 ? 9.072 -7.418 -10.348 1.00 95.62 88 ARG A C 1
ATOM 702 O O . ARG A 1 88 ? 9.039 -6.202 -10.139 1.00 95.62 88 ARG A O 1
ATOM 709 N N . ASP A 1 89 ? 7.991 -8.182 -10.462 1.00 96.56 89 ASP A N 1
ATOM 710 C CA . ASP A 1 89 ? 6.655 -7.752 -10.058 1.00 96.56 89 ASP A CA 1
ATOM 711 C C . ASP A 1 89 ? 6.499 -8.006 -8.558 1.00 96.56 89 ASP A C 1
ATOM 713 O O . ASP A 1 89 ? 6.429 -9.157 -8.143 1.00 96.56 89 ASP A O 1
ATOM 717 N N . GLU A 1 90 ? 6.532 -6.941 -7.758 1.00 97.19 90 GLU A N 1
ATOM 718 C CA . GLU A 1 90 ? 6.479 -7.004 -6.289 1.00 97.19 90 GLU A CA 1
ATOM 719 C C . GLU A 1 90 ? 5.087 -6.659 -5.736 1.00 97.19 90 GLU A C 1
ATOM 721 O O . GLU A 1 90 ? 4.902 -6.532 -4.522 1.00 97.19 90 GLU A O 1
ATOM 726 N N . ARG A 1 91 ? 4.099 -6.454 -6.618 1.00 95.19 91 ARG A N 1
ATOM 727 C CA . ARG A 1 91 ? 2.734 -6.072 -6.231 1.00 95.19 91 ARG A CA 1
ATOM 728 C C . ARG A 1 91 ? 2.062 -7.079 -5.296 1.00 95.19 91 ARG A C 1
ATOM 730 O O . ARG A 1 91 ? 1.509 -6.622 -4.294 1.00 95.19 91 ARG A O 1
ATOM 737 N N . PRO A 1 92 ? 2.125 -8.407 -5.540 1.00 93.81 92 PRO A N 1
ATOM 738 C CA . PRO A 1 92 ? 1.523 -9.382 -4.633 1.00 93.81 92 PRO A CA 1
ATOM 739 C C . PRO A 1 92 ? 2.092 -9.278 -3.213 1.00 93.81 92 PRO A C 1
ATOM 741 O O . PRO A 1 92 ? 1.342 -9.185 -2.241 1.00 93.81 92 PRO A O 1
ATOM 744 N N . GLU A 1 93 ? 3.418 -9.227 -3.080 1.00 94.25 93 GLU A N 1
ATOM 745 C CA . GLU A 1 93 ? 4.097 -9.144 -1.787 1.00 94.25 93 GLU A CA 1
ATOM 746 C C . GLU A 1 93 ? 3.821 -7.806 -1.090 1.00 94.25 93 GLU A C 1
ATOM 748 O O . GLU A 1 93 ? 3.673 -7.741 0.134 1.00 94.25 93 GLU A O 1
ATOM 753 N N . CYS A 1 94 ? 3.726 -6.723 -1.863 1.00 95.56 94 CYS A N 1
ATOM 754 C CA . CYS A 1 94 ? 3.417 -5.399 -1.345 1.00 95.56 94 CYS A CA 1
ATOM 755 C C . CYS A 1 94 ? 1.982 -5.306 -0.809 1.00 95.56 94 CYS A C 1
ATOM 757 O O . CYS A 1 94 ? 1.775 -4.784 0.290 1.00 95.56 94 CYS A O 1
ATOM 759 N N . ALA A 1 95 ? 1.010 -5.863 -1.536 1.00 94.06 95 ALA A N 1
ATOM 760 C CA . ALA A 1 95 ? -0.376 -5.960 -1.093 1.00 94.06 95 ALA A CA 1
ATOM 761 C C . ALA A 1 95 ? -0.472 -6.770 0.211 1.00 94.06 95 ALA A C 1
ATOM 763 O O . ALA A 1 95 ? -0.965 -6.265 1.221 1.00 94.06 95 ALA A O 1
ATOM 764 N N . GLN A 1 96 ? 0.103 -7.976 0.245 1.00 92.56 96 GLN A N 1
ATOM 765 C CA . GLN A 1 96 ? 0.131 -8.817 1.450 1.00 92.56 96 GLN A CA 1
ATOM 766 C C . GLN A 1 96 ? 0.748 -8.093 2.652 1.00 92.56 96 GLN A C 1
ATOM 768 O O . GLN A 1 96 ? 0.246 -8.187 3.775 1.00 92.56 96 GLN A O 1
ATOM 773 N N . LYS A 1 97 ? 1.819 -7.326 2.427 1.00 93.62 97 LYS A N 1
ATOM 774 C CA . LYS A 1 97 ? 2.472 -6.538 3.474 1.00 93.62 97 LYS A CA 1
ATOM 775 C C . LYS A 1 97 ? 1.538 -5.493 4.079 1.00 93.62 97 LYS A C 1
ATOM 777 O O . LYS A 1 97 ? 1.521 -5.369 5.303 1.00 93.62 97 LYS A O 1
ATOM 782 N N . ILE A 1 98 ? 0.809 -4.724 3.269 1.00 94.75 98 ILE A N 1
ATOM 783 C CA . ILE A 1 98 ? -0.084 -3.689 3.808 1.00 94.75 98 ILE A CA 1
ATOM 784 C C . ILE A 1 98 ? -1.315 -4.297 4.479 1.00 94.75 98 ILE A C 1
ATOM 786 O O . ILE A 1 98 ? -1.746 -3.791 5.510 1.00 94.75 98 ILE A O 1
ATOM 790 N N . PHE A 1 99 ? -1.807 -5.433 3.986 1.00 93.12 99 PHE A N 1
ATOM 791 C CA . PHE A 1 99 ? -2.878 -6.168 4.650 1.00 93.12 99 PHE A CA 1
ATOM 792 C C . PHE A 1 99 ? -2.456 -6.708 6.013 1.00 93.12 99 PHE A C 1
ATOM 794 O O . PHE A 1 99 ? -3.156 -6.506 7.001 1.00 93.12 99 PHE A O 1
ATOM 801 N N . LYS A 1 100 ? -1.256 -7.286 6.108 1.00 91.88 100 LYS A N 1
ATOM 802 C CA . LYS A 1 100 ? -0.687 -7.717 7.390 1.00 91.88 100 LYS A CA 1
ATOM 803 C C . LYS A 1 100 ? -0.527 -6.561 8.387 1.00 91.88 100 LYS A C 1
ATOM 805 O O . LYS A 1 100 ? -0.605 -6.784 9.589 1.00 91.88 100 LYS A O 1
ATOM 810 N N . GLN A 1 101 ? -0.287 -5.336 7.911 1.00 92.88 101 GLN A N 1
ATOM 811 C CA . GLN A 1 101 ? -0.207 -4.158 8.785 1.00 92.88 101 GLN A CA 1
ATOM 812 C C . GLN A 1 101 ? -1.565 -3.763 9.370 1.00 92.88 101 GLN A C 1
ATOM 814 O O . GLN A 1 101 ? -1.607 -3.306 10.510 1.00 92.88 101 GLN A O 1
ATOM 819 N N . VAL A 1 102 ? -2.652 -3.921 8.609 1.00 93.56 102 VAL A N 1
ATOM 820 C CA . VAL A 1 102 ? -3.998 -3.519 9.047 1.00 93.56 102 VAL A CA 1
ATOM 821 C C . VAL A 1 102 ? -4.772 -4.632 9.743 1.00 93.56 102 VAL A C 1
ATOM 823 O O . VAL A 1 102 ? -5.701 -4.322 10.476 1.00 93.56 102 VAL A O 1
ATOM 826 N N . ASP A 1 103 ? -4.383 -5.898 9.581 1.00 92.12 103 ASP A N 1
ATOM 827 C CA . ASP A 1 103 ? -5.051 -7.059 10.189 1.00 92.12 103 ASP A CA 1
ATOM 828 C C . ASP A 1 103 ? -5.411 -6.879 11.685 1.00 92.12 103 ASP A C 1
ATOM 830 O O . ASP A 1 103 ? -6.563 -7.124 12.052 1.00 92.12 103 ASP A O 1
ATOM 834 N N . PRO A 1 104 ? -4.546 -6.308 12.555 1.00 93.25 104 PRO A N 1
ATOM 835 C CA . PRO A 1 104 ? -4.891 -6.081 13.961 1.00 93.25 104 PRO A CA 1
ATOM 836 C C . PRO A 1 104 ? -6.070 -5.128 14.203 1.00 93.25 104 PRO A C 1
ATOM 838 O O . PRO A 1 104 ? -6.622 -5.125 15.304 1.00 93.25 104 PRO A O 1
ATOM 841 N N . VAL A 1 105 ? -6.457 -4.311 13.221 1.00 94.75 105 VAL A N 1
ATOM 842 C CA . VAL A 1 105 ? -7.585 -3.366 13.298 1.00 94.75 105 VAL A CA 1
ATOM 843 C C . VAL A 1 105 ? -8.760 -3.769 12.401 1.00 94.75 105 VAL A C 1
ATOM 845 O O . VAL A 1 105 ? -9.750 -3.045 12.340 1.00 94.75 105 VAL A O 1
ATOM 848 N N . LEU A 1 106 ? -8.699 -4.922 11.730 1.00 92.69 106 LEU A N 1
ATOM 849 C CA . LEU A 1 106 ? -9.835 -5.468 10.985 1.00 92.69 106 LEU A CA 1
ATOM 850 C C . LEU A 1 106 ? -10.722 -6.330 11.890 1.00 92.69 106 LEU A C 1
ATOM 852 O O . LEU A 1 106 ? -10.241 -7.003 12.810 1.00 92.69 106 LEU A O 1
ATOM 856 N N . ALA A 1 107 ? -12.031 -6.294 11.638 1.00 90.75 107 ALA A N 1
ATOM 857 C CA . ALA A 1 107 ? -12.962 -7.258 12.213 1.00 90.75 107 ALA A CA 1
ATOM 858 C C . ALA A 1 107 ? -12.735 -8.662 11.600 1.00 90.75 107 ALA A C 1
ATOM 860 O O . ALA A 1 107 ? -12.305 -8.751 10.450 1.00 90.75 107 ALA A O 1
ATOM 861 N N . PRO A 1 108 ? -13.059 -9.768 12.303 1.00 84.38 108 PRO A N 1
ATOM 862 C CA . PRO A 1 108 ? -12.869 -11.134 11.789 1.00 84.38 108 PRO A CA 1
ATOM 863 C C . PRO A 1 108 ? -13.631 -11.495 10.506 1.00 84.38 108 PRO A C 1
ATOM 865 O O . PRO A 1 108 ? -13.375 -12.550 9.934 1.00 84.38 108 PRO A O 1
ATOM 868 N N . ALA A 1 109 ? -14.593 -10.668 10.095 1.00 84.44 109 ALA A N 1
ATOM 869 C CA . ALA A 1 109 ? -15.369 -10.819 8.867 1.00 84.44 109 ALA A CA 1
ATOM 870 C C . ALA A 1 109 ? -15.386 -9.507 8.062 1.00 84.44 109 ALA A C 1
ATOM 872 O O . ALA A 1 109 ? -16.392 -9.161 7.442 1.00 84.44 109 ALA A O 1
ATOM 873 N N . ALA A 1 110 ? -14.289 -8.744 8.113 1.00 86.88 110 ALA A N 1
ATOM 874 C CA . ALA A 1 110 ? -14.195 -7.472 7.411 1.00 86.88 110 ALA A CA 1
ATOM 8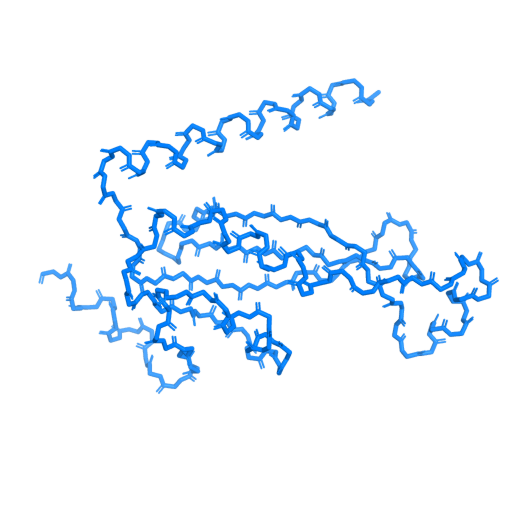75 C C . ALA A 1 110 ? -14.355 -7.657 5.892 1.00 86.88 110 ALA A C 1
ATOM 877 O O . ALA A 1 110 ? -13.779 -8.561 5.284 1.00 86.88 110 ALA A O 1
ATOM 878 N N . CYS A 1 111 ? -15.122 -6.766 5.275 1.00 87.62 111 CYS A N 1
ATOM 879 C CA . CYS A 1 111 ? -15.323 -6.686 3.838 1.00 87.62 111 CYS A CA 1
ATOM 880 C C . CYS A 1 111 ? -14.254 -5.786 3.207 1.00 87.62 111 CYS A C 1
ATOM 882 O O . CYS A 1 111 ? -13.930 -4.717 3.735 1.00 87.62 111 CYS A O 1
ATOM 884 N N . ILE A 1 112 ? -13.751 -6.182 2.036 1.00 88.44 112 ILE A N 1
ATOM 885 C CA . ILE A 1 112 ? -12.874 -5.331 1.222 1.00 88.44 112 ILE A CA 1
ATOM 886 C C . ILE A 1 112 ? -13.631 -4.851 -0.006 1.00 88.44 112 ILE A C 1
ATOM 888 O O . ILE A 1 112 ? -14.085 -5.652 -0.823 1.00 88.44 112 ILE A O 1
ATOM 892 N N . PHE A 1 113 ? -13.693 -3.533 -0.155 1.00 88.88 113 PHE A N 1
ATOM 893 C CA . PHE A 1 113 ? -14.168 -2.854 -1.349 1.00 88.88 113 PHE A CA 1
ATOM 894 C C . PHE A 1 113 ? -13.003 -2.540 -2.294 1.00 88.88 113 PHE A C 1
ATOM 896 O O . PHE A 1 113 ? -11.952 -2.081 -1.848 1.00 88.88 113 PHE A O 1
ATOM 903 N N . THR A 1 114 ? -13.166 -2.775 -3.596 1.00 90.25 114 THR A N 1
ATOM 904 C CA . THR A 1 114 ? -12.093 -2.567 -4.578 1.00 90.25 114 THR A CA 1
ATOM 905 C C . THR A 1 114 ? -12.623 -2.326 -6.001 1.00 90.25 114 THR A C 1
ATOM 907 O O . THR A 1 114 ? -13.801 -2.562 -6.269 1.00 90.25 114 THR A O 1
ATOM 910 N N . ASP A 1 115 ? -11.760 -1.885 -6.922 1.00 86.25 115 ASP A N 1
ATOM 911 C CA . ASP A 1 115 ? -12.059 -1.591 -8.337 1.00 86.25 115 ASP A CA 1
ATOM 912 C C . ASP A 1 115 ? -12.224 -2.845 -9.227 1.00 86.25 115 ASP A C 1
ATOM 914 O O . ASP A 1 115 ? -12.396 -2.739 -10.440 1.00 86.25 115 ASP A O 1
ATOM 918 N N . GLN A 1 116 ? -12.219 -4.033 -8.613 1.00 79.88 116 GLN A N 1
ATOM 919 C CA . GLN A 1 116 ? -12.341 -5.348 -9.250 1.00 79.88 116 GLN A CA 1
ATOM 920 C C . GLN A 1 116 ? -11.177 -5.750 -10.163 1.00 79.88 116 GLN A C 1
ATOM 922 O O . GLN A 1 116 ? -11.357 -6.615 -11.026 1.00 79.88 116 GLN A O 1
ATOM 927 N N . ASN A 1 117 ? -9.975 -5.199 -9.985 1.00 85.94 117 ASN A N 1
ATOM 928 C CA . ASN A 1 117 ? -8.813 -5.705 -10.711 1.00 85.94 117 ASN A CA 1
ATOM 929 C C . ASN A 1 117 ? -8.694 -7.243 -10.539 1.00 85.94 117 ASN A C 1
ATOM 931 O O . ASN A 1 117 ? -8.565 -7.729 -9.408 1.00 85.94 117 ASN A O 1
ATOM 935 N N . PRO A 1 118 ? -8.699 -8.033 -11.636 1.00 86.69 118 PRO A N 1
ATOM 936 C CA . PRO A 1 118 ? -8.748 -9.499 -11.575 1.00 86.69 118 PRO A CA 1
ATOM 937 C C . PRO A 1 118 ? -7.592 -10.151 -10.811 1.00 86.69 118 PRO A C 1
ATOM 939 O O . PRO A 1 118 ? -7.664 -11.325 -10.455 1.00 86.69 118 PRO A O 1
ATOM 942 N N . LYS A 1 119 ? -6.504 -9.412 -10.576 1.00 87.94 119 LYS A N 1
ATOM 943 C CA . LYS A 1 119 ? -5.329 -9.904 -9.853 1.00 87.94 119 LYS A CA 1
ATOM 944 C C . LYS A 1 119 ? -5.489 -9.843 -8.339 1.00 87.94 119 LYS A C 1
ATOM 946 O O . LYS A 1 119 ? -4.856 -10.631 -7.641 1.00 87.94 119 LYS A O 1
ATOM 951 N N . TYR A 1 120 ? -6.317 -8.934 -7.832 1.00 88.88 120 TYR A N 1
ATOM 952 C CA . TYR A 1 120 ? -6.424 -8.679 -6.399 1.00 88.88 120 TYR A CA 1
ATOM 953 C C . TYR A 1 120 ? -6.874 -9.887 -5.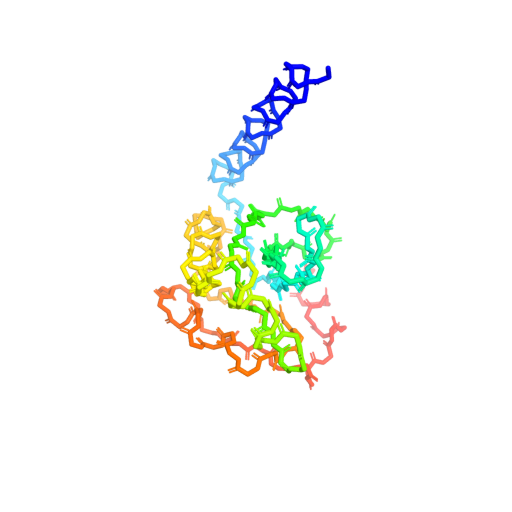583 1.00 88.88 120 TYR A C 1
ATOM 955 O O . TYR A 1 120 ? -6.265 -10.109 -4.539 1.00 88.88 120 TYR A O 1
ATOM 963 N N . PRO A 1 121 ? -7.836 -10.724 -6.027 1.00 85.44 121 PRO A N 1
ATOM 964 C CA . PRO A 1 121 ? -8.176 -11.934 -5.286 1.00 85.44 121 PRO A CA 1
ATOM 965 C C . PRO A 1 121 ? -6.932 -12.775 -4.970 1.00 85.44 121 PRO A C 1
ATOM 967 O O . PRO A 1 121 ? -6.679 -13.080 -3.810 1.00 85.44 121 PRO A O 1
ATOM 970 N N . ALA A 1 122 ? -6.065 -13.024 -5.957 1.00 86.50 122 ALA A N 1
ATOM 971 C CA . ALA A 1 122 ? -4.834 -13.793 -5.757 1.00 86.50 122 ALA A CA 1
ATOM 972 C C . ALA A 1 122 ? -3.855 -13.155 -4.751 1.00 86.50 122 ALA A C 1
ATOM 974 O O . ALA A 1 122 ? -3.057 -13.860 -4.139 1.00 86.50 122 ALA A O 1
ATOM 975 N N . TRP A 1 123 ? -3.897 -11.835 -4.564 1.00 88.06 123 TRP A N 1
ATOM 976 C CA . TRP A 1 123 ? -3.020 -11.127 -3.625 1.00 88.06 123 TRP A CA 1
ATOM 977 C C . TRP A 1 123 ? -3.575 -11.107 -2.195 1.00 88.06 123 TRP A C 1
ATOM 979 O O . TRP A 1 123 ? -2.802 -11.000 -1.244 1.00 88.06 123 TRP A O 1
ATOM 989 N N . ILE A 1 124 ? -4.899 -11.220 -2.048 1.00 78.25 124 ILE A N 1
ATOM 990 C CA . ILE A 1 124 ? -5.644 -10.950 -0.808 1.00 78.25 124 ILE A CA 1
ATOM 991 C C . ILE A 1 124 ? -6.136 -12.242 -0.119 1.00 78.25 124 ILE A C 1
ATOM 993 O O . ILE A 1 124 ? -6.354 -12.239 1.090 1.00 78.25 124 ILE A O 1
ATOM 997 N N . ILE A 1 125 ? -6.246 -13.369 -0.839 1.00 66.44 125 ILE A N 1
ATOM 998 C CA . ILE A 1 125 ? -6.813 -14.653 -0.353 1.00 66.44 125 ILE A CA 1
ATOM 999 C C . ILE A 1 125 ? -6.170 -15.210 0.938 1.00 66.44 125 ILE A C 1
ATOM 1001 O O . ILE A 1 125 ? -6.806 -15.976 1.653 1.00 66.44 125 ILE A O 1
ATOM 1005 N N . HIS A 1 126 ? -4.931 -14.845 1.277 1.00 59.06 126 HIS A N 1
ATOM 1006 C CA . HIS A 1 126 ? -4.215 -15.422 2.426 1.00 59.06 126 HIS A CA 1
ATOM 1007 C C . HIS A 1 126 ? -4.494 -14.753 3.783 1.00 59.06 126 HIS A C 1
ATOM 1009 O O . HIS A 1 126 ? -3.809 -15.065 4.757 1.00 59.06 126 HIS A O 1
ATOM 1015 N N . ILE A 1 127 ? -5.458 -13.834 3.870 1.00 59.00 127 ILE A N 1
ATOM 1016 C CA . ILE A 1 127 ? -5.785 -13.135 5.120 1.00 59.00 127 ILE A CA 1
ATOM 1017 C C . ILE A 1 127 ? -6.880 -13.929 5.855 1.00 59.00 127 ILE A C 1
ATOM 1019 O O . ILE A 1 127 ? -8.008 -13.984 5.365 1.00 59.00 127 ILE A O 1
ATOM 1023 N N . PRO A 1 128 ? -6.582 -14.558 7.011 1.00 47.72 128 PRO A N 1
ATOM 1024 C CA . PRO A 1 128 ? -7.476 -15.530 7.659 1.00 47.72 128 PRO A CA 1
ATOM 1025 C C . PRO A 1 128 ? -8.824 -14.963 8.137 1.00 47.72 128 PRO A C 1
ATOM 1027 O O . PRO A 1 128 ? -9.751 -15.719 8.404 1.00 47.72 128 PRO A O 1
ATOM 1030 N N . THR A 1 129 ? -8.921 -13.643 8.269 1.00 49.94 129 THR A N 1
ATOM 1031 C CA . THR A 1 129 ? -10.031 -12.863 8.846 1.00 49.94 129 THR A CA 1
ATOM 1032 C C . THR A 1 129 ? -10.957 -12.256 7.789 1.00 49.94 129 THR A C 1
ATOM 1034 O O . THR A 1 129 ? -11.708 -11.324 8.074 1.00 49.94 129 THR A O 1
ATOM 1037 N N . LEU A 1 130 ? -10.892 -12.731 6.542 1.00 49.28 130 LEU A N 1
ATOM 1038 C CA . LEU A 1 130 ? -11.465 -11.997 5.423 1.00 49.28 130 LEU A CA 1
ATOM 1039 C C . LEU A 1 130 ? -12.399 -12.857 4.572 1.00 49.28 130 LEU A C 1
ATOM 1041 O O . LEU A 1 130 ? -11.980 -13.539 3.641 1.00 49.28 130 LEU A O 1
ATOM 1045 N N . TRP A 1 131 ? -13.694 -12.803 4.887 1.00 46.72 131 TRP A N 1
ATOM 1046 C CA . TRP A 1 131 ? -14.732 -13.513 4.140 1.00 46.72 131 TRP A CA 1
ATOM 1047 C C . TRP A 1 131 ? -15.777 -12.548 3.582 1.00 46.72 131 TRP A C 1
ATOM 1049 O O . TRP A 1 131 ? -16.906 -12.475 4.049 1.00 46.72 131 TRP A O 1
ATOM 1059 N N . SER A 1 132 ? -15.378 -11.773 2.576 1.00 48.03 132 SER A N 1
ATOM 1060 C CA . SER A 1 132 ? -16.172 -11.461 1.376 1.00 48.03 132 SER A CA 1
ATOM 1061 C C . SER A 1 132 ? -15.498 -10.319 0.615 1.00 48.03 132 SER A C 1
ATOM 1063 O O . SER A 1 132 ? -15.424 -9.175 1.063 1.00 48.03 132 SER A O 1
ATOM 1065 N N . VAL A 1 133 ? -14.982 -10.627 -0.575 1.00 52.12 133 VAL A N 1
ATOM 1066 C CA . VAL A 1 133 ? -14.681 -9.590 -1.565 1.00 52.12 133 VAL A CA 1
ATOM 1067 C C . VAL A 1 133 ? -16.030 -9.180 -2.145 1.00 52.12 133 VAL A C 1
ATOM 1069 O O . VAL A 1 133 ? -16.578 -9.881 -2.997 1.00 52.12 133 VAL A O 1
ATOM 1072 N N . LEU A 1 134 ? -16.616 -8.098 -1.631 1.00 49.47 134 LEU A N 1
ATOM 1073 C CA . LEU A 1 134 ? -17.876 -7.589 -2.160 1.00 49.47 134 LEU A CA 1
ATOM 1074 C C . LEU A 1 134 ? -17.603 -6.858 -3.476 1.00 49.47 134 LEU A C 1
ATOM 1076 O O . LEU A 1 134 ? -16.949 -5.818 -3.524 1.00 49.47 134 LEU A O 1
ATOM 1080 N N . GLN A 1 135 ? -18.118 -7.440 -4.555 1.00 45.41 135 GLN A N 1
ATOM 1081 C CA . GLN A 1 135 ? -18.190 -6.821 -5.872 1.00 45.41 135 GLN A CA 1
ATOM 1082 C C . GLN A 1 135 ? -19.350 -5.798 -5.869 1.00 45.41 135 GLN A C 1
ATOM 1084 O O . GLN A 1 135 ? -20.399 -6.058 -5.273 1.00 45.41 135 GLN A O 1
ATOM 1089 N N . PRO A 1 136 ? -19.197 -4.629 -6.511 1.00 38.66 136 PRO A N 1
ATOM 1090 C CA . PRO A 1 136 ? -20.095 -3.485 -6.402 1.00 38.66 136 PRO A CA 1
ATOM 1091 C C . PRO A 1 136 ? -21.409 -3.728 -7.154 1.00 38.66 136 PRO A C 1
ATOM 1093 O O . PRO A 1 136 ? -21.592 -3.270 -8.277 1.00 38.66 136 PRO A O 1
ATOM 1096 N N . ARG A 1 137 ? -22.340 -4.449 -6.528 1.00 37.38 137 ARG A N 1
ATOM 1097 C CA . ARG A 1 137 ? -23.780 -4.401 -6.839 1.00 37.38 137 ARG A CA 1
ATOM 1098 C C . ARG A 1 137 ? -24.662 -4.588 -5.603 1.00 37.38 137 ARG A C 1
ATOM 1100 O O . ARG A 1 137 ? -25.793 -5.040 -5.721 1.00 37.38 137 ARG A O 1
ATOM 1107 N N . VAL A 1 138 ? -24.167 -4.239 -4.419 1.00 40.44 138 VAL A N 1
ATOM 1108 C CA . VAL A 1 138 ? -25.040 -4.078 -3.253 1.00 40.44 138 VAL A CA 1
ATOM 1109 C C . VAL A 1 138 ? -24.804 -2.682 -2.717 1.00 40.44 138 VAL A C 1
ATOM 1111 O O . VAL A 1 138 ? -23.763 -2.392 -2.136 1.00 40.44 138 VAL A O 1
ATOM 1114 N N . ASP A 1 139 ? -25.747 -1.820 -3.075 1.00 38.62 139 ASP A N 1
ATOM 1115 C CA . ASP A 1 139 ? -25.945 -0.434 -2.678 1.00 38.62 139 ASP A CA 1
ATOM 1116 C C . ASP A 1 139 ? -25.061 0.017 -1.510 1.00 38.62 139 ASP A C 1
ATOM 1118 O O . ASP A 1 139 ? -25.299 -0.329 -0.352 1.00 38.62 139 ASP A O 1
ATOM 1122 N N . ALA A 1 140 ? -24.077 0.872 -1.804 1.00 43.81 140 ALA A N 1
ATOM 1123 C CA . ALA A 1 140 ? -23.273 1.565 -0.794 1.00 43.81 140 ALA A CA 1
ATOM 1124 C C . ALA A 1 140 ? -24.139 2.321 0.241 1.00 43.81 140 ALA A C 1
ATOM 1126 O O . ALA A 1 140 ? -23.677 2.612 1.340 1.00 43.81 140 ALA A O 1
ATOM 1127 N N . ASN A 1 141 ? -25.412 2.570 -0.082 1.00 41.69 141 ASN A N 1
ATOM 1128 C CA . ASN A 1 141 ? -26.406 3.158 0.811 1.00 41.69 141 ASN A CA 1
ATOM 1129 C C . ASN A 1 141 ? -27.003 2.155 1.823 1.00 41.69 141 ASN A C 1
ATOM 1131 O O . ASN A 1 141 ? -27.394 2.559 2.909 1.00 41.69 141 ASN A O 1
ATOM 1135 N N . VAL A 1 142 ? -27.020 0.845 1.547 1.00 46.88 142 VAL A N 1
ATOM 1136 C CA . VAL A 1 142 ? -27.670 -0.161 2.418 1.00 46.88 142 VAL A CA 1
ATOM 1137 C C . VAL A 1 142 ? -26.786 -0.590 3.600 1.00 46.88 142 VAL A C 1
ATOM 1139 O O . VAL A 1 142 ? -27.301 -1.034 4.626 1.00 46.88 142 VAL A O 1
ATOM 1142 N N . LEU A 1 143 ? -25.461 -0.432 3.504 1.00 44.09 143 LEU A N 1
ATOM 1143 C CA . LEU A 1 143 ? -24.532 -0.723 4.610 1.00 44.09 143 LEU A CA 1
ATOM 1144 C C . LEU A 1 143 ? -24.242 0.496 5.502 1.00 44.09 143 LEU A C 1
ATOM 1146 O O . LEU A 1 143 ? -23.727 0.332 6.606 1.00 44.09 143 LEU A O 1
ATOM 1150 N N . LEU A 1 144 ? -24.590 1.708 5.058 1.00 48.03 144 LEU A N 1
ATOM 1151 C CA . LEU A 1 144 ? -24.482 2.920 5.875 1.00 48.03 144 LEU A CA 1
ATOM 1152 C C . LEU A 1 144 ? -25.663 3.082 6.847 1.00 48.03 144 LEU A C 1
ATOM 1154 O O . LEU A 1 144 ? -25.456 3.618 7.932 1.00 48.03 144 LEU A O 1
ATOM 1158 N N . ASP A 1 145 ? -26.837 2.533 6.520 1.00 39.16 145 ASP A N 1
ATOM 1159 C CA . ASP A 1 145 ? -28.061 2.669 7.328 1.00 39.16 145 ASP A CA 1
ATOM 1160 C C . ASP A 1 145 ? -28.235 1.614 8.437 1.00 39.16 145 ASP A C 1
ATOM 1162 O O . ASP A 1 145 ? -29.084 1.774 9.309 1.00 39.16 145 ASP A O 1
ATOM 1166 N N . LYS A 1 146 ? -27.438 0.535 8.458 1.00 35.94 146 LYS A N 1
ATOM 1167 C CA . LYS A 1 146 ? -27.593 -0.568 9.436 1.00 35.94 146 LYS A CA 1
ATOM 1168 C C . LYS A 1 146 ? -26.710 -0.465 10.689 1.00 35.94 146 LYS A C 1
ATOM 1170 O O . LYS A 1 146 ? -26.571 -1.446 11.412 1.00 35.94 146 LYS A O 1
ATOM 1175 N N . ALA A 1 147 ? -26.110 0.696 10.942 1.00 40.34 147 ALA A N 1
ATOM 1176 C CA . ALA A 1 147 ? -25.230 0.933 12.092 1.00 40.34 147 ALA A CA 1
ATOM 1177 C C . ALA A 1 147 ? -25.682 2.124 12.960 1.00 40.34 147 ALA A C 1
ATOM 1179 O O . ALA A 1 147 ? -24.834 2.850 13.480 1.00 40.34 147 ALA A O 1
ATOM 1180 N N . ASN A 1 148 ? -27.000 2.317 13.086 1.00 36.41 148 ASN A N 1
ATOM 1181 C CA . ASN A 1 148 ? -27.641 3.173 14.090 1.00 36.41 148 ASN A CA 1
ATOM 1182 C C . ASN A 1 148 ? -28.501 2.321 15.022 1.00 36.41 148 ASN A C 1
ATOM 1184 O O . ASN A 1 148 ? -29.231 1.452 14.492 1.00 36.41 148 ASN A O 1
#

Foldseek 3Di:
DVVVVVVVVVVVVVVLLVVLVVLLVVVAAAQEKEKDWDWDADPDLLWIKIKIWIARPPVRDTNFIDIGTDGRDDPSRVVSCVPPNGIDHCVLVRLLVRCVSNLSRHALAHEYEYPPPVCVCVSPVPRNSYPDPDDPDDDPVVVVPPPD

Nearest PDB structures (foldseek):
  6ozp-assembly1_A  TM=4.330E-01  e=1.084E-02  Mus musculus
  6ozk-assembly1_A  TM=3.984E-01  e=1.383E-02  Mus musculus
  5vm9-assembly1_A  TM=5.911E-01  e=9.150E-02  Homo sapiens
  4xpu-assembly1_A  TM=2.914E-01  e=3.618E-03  Escherichia coli S88
  6g2h-assembly1_F  TM=3.451E-01  e=3.336E+00  Homo sapiens

Radius of gyration: 17.59 Å; Cα contacts (8 Å, |Δi|>4): 214; chains: 1; bounding box: 46×34×48 Å

Sequence (148 aa):
MERKFRFLAAQ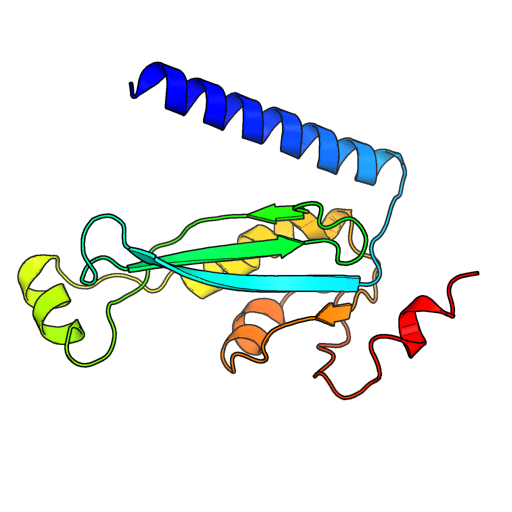ARLTHQQFLQALVRSNTKFDLVQFDEMETFERSKCLPVSIPLIVEPKTRKILAISACSMPAKGLLAAVSVRRYGPRRDERPECAQKIFKQVDPVLAPAACIFTDQNPKYPAWIIHIPTLWSVLQPRVDANVLLDKAN